Protein AF-A0A251TLA0-F1 (afdb_monomer_lite)

InterPro domains:
  IPR000504 RNA recognition motif domain [PF00076] (41-80)
  IPR012677 Nucleotide-binding alpha-beta plait domain superfamily [G3DSA:3.30.70.330] (28-84)
  IPR035979 RNA-binding domain superfamily [SSF54928] (5-77)

Foldseek 3Di:
DDQDLVNCQVPQQQPQDPNDGDHRDDDDPDCCLVVVCVQKDKDKQDDLPDDQVNVCVVVVVVAPWRDWDWDADPVNGMTIIITRGD

Sequence (86 aa):
MCFTAARAIDVLNFTAVNGKAIHIMYSHRDPSVRKSGTANIFIKNLDKSIDSKALHNIFSSFSNILSCKIATDGTGQLKRLRVCVV

Radius of gyration: 14.31 Å; chains: 1; bounding box: 34×33×37 Å

Secondary structure (DSSP, 8-state):
----HHHHHHHHTT-EETTEE-------S-SHHHH--TTEEEEEEE-TT--HHHHHHHHHTTS-EEEEEEEEPTTSS-EEEEEEE-

Structure 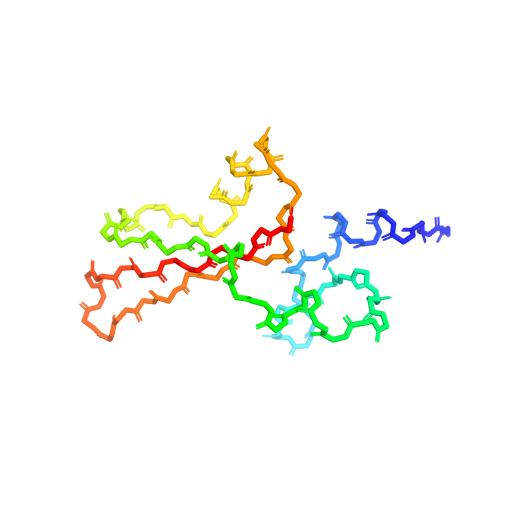(mmCIF, N/CA/C/O backbone):
data_AF-A0A251TLA0-F1
#
_entry.id   AF-A0A251TLA0-F1
#
loop_
_atom_site.group_PDB
_atom_site.id
_atom_site.type_symbol
_atom_site.label_atom_id
_atom_site.label_alt_id
_atom_site.label_comp_id
_atom_site.label_asym_id
_atom_site.label_entity_id
_atom_site.label_seq_id
_atom_site.pdbx_PDB_ins_code
_atom_site.Cartn_x
_atom_site.Cartn_y
_atom_site.Cartn_z
_atom_site.occupancy
_atom_site.B_iso_or_equiv
_atom_site.auth_seq_id
_atom_site.auth_comp_id
_atom_site.auth_asym_id
_atom_site.auth_atom_id
_atom_site.pdbx_PDB_model_num
ATOM 1 N N . MET A 1 1 ? -0.379 -21.122 -15.431 1.00 49.06 1 MET A N 1
ATOM 2 C CA . MET A 1 1 ? -0.441 -19.645 -15.528 1.00 49.06 1 MET A CA 1
ATOM 3 C C . MET A 1 1 ? 0.866 -19.082 -14.994 1.00 49.06 1 MET A C 1
ATOM 5 O O . MET A 1 1 ? 1.133 -19.242 -13.812 1.00 49.06 1 MET A O 1
ATOM 9 N N . CYS A 1 2 ? 1.715 -18.513 -15.850 1.00 50.66 2 CYS A N 1
ATOM 10 C CA . CYS A 1 2 ? 2.951 -17.863 -15.411 1.00 50.66 2 CYS A CA 1
ATOM 11 C C . CYS A 1 2 ? 2.598 -16.439 -14.962 1.00 50.66 2 CYS A C 1
ATOM 13 O O . CYS A 1 2 ? 2.287 -15.589 -15.796 1.00 50.66 2 CYS A O 1
ATOM 15 N N . PHE A 1 3 ? 2.544 -16.188 -13.653 1.00 61.59 3 PHE A N 1
ATOM 16 C CA . PHE A 1 3 ? 2.387 -14.826 -13.149 1.00 61.59 3 PHE A CA 1
ATOM 17 C C . PHE A 1 3 ? 3.741 -14.125 -13.256 1.00 61.59 3 PHE A C 1
ATOM 19 O O . PHE A 1 3 ? 4.722 -14.563 -12.660 1.00 61.59 3 PHE A O 1
ATOM 26 N N . THR A 1 4 ? 3.808 -13.039 -14.025 1.00 83.56 4 THR A N 1
ATOM 27 C CA . THR A 1 4 ? 4.967 -12.143 -13.986 1.00 83.56 4 THR A CA 1
ATOM 28 C C . THR A 1 4 ? 5.078 -11.527 -12.590 1.00 83.56 4 THR A C 1
ATOM 30 O O . THR A 1 4 ? 4.064 -11.338 -11.913 1.00 83.56 4 THR A O 1
ATOM 33 N N . ALA A 1 5 ? 6.293 -11.186 -12.151 1.00 79.81 5 ALA A N 1
ATOM 34 C CA . ALA A 1 5 ? 6.512 -10.573 -10.835 1.00 79.81 5 ALA A CA 1
ATOM 35 C C . ALA A 1 5 ? 5.626 -9.330 -10.617 1.00 79.81 5 ALA A C 1
ATOM 37 O O . ALA A 1 5 ? 5.060 -9.156 -9.541 1.00 79.81 5 ALA A O 1
ATOM 38 N N . ALA A 1 6 ? 5.417 -8.534 -11.671 1.00 81.19 6 ALA A N 1
ATOM 39 C CA . ALA A 1 6 ? 4.510 -7.391 -11.660 1.00 81.19 6 ALA A CA 1
ATOM 40 C C . ALA A 1 6 ? 3.049 -7.788 -11.381 1.00 81.19 6 ALA A C 1
ATOM 42 O O . ALA A 1 6 ? 2.421 -7.207 -10.500 1.00 81.19 6 ALA A O 1
ATOM 43 N N . ARG A 1 7 ? 2.515 -8.813 -12.067 1.00 82.69 7 ARG A N 1
ATOM 44 C CA . ARG A 1 7 ? 1.144 -9.297 -11.815 1.00 82.69 7 ARG A CA 1
ATOM 45 C C . ARG A 1 7 ? 0.987 -9.915 -10.434 1.00 82.69 7 ARG A C 1
ATOM 47 O O . ARG A 1 7 ? -0.077 -9.793 -9.844 1.00 82.69 7 ARG A O 1
ATOM 54 N N . ALA A 1 8 ? 2.012 -10.596 -9.927 1.00 83.44 8 ALA A N 1
ATOM 55 C CA . ALA A 1 8 ? 1.965 -11.164 -8.585 1.00 83.44 8 ALA A CA 1
ATOM 56 C C . ALA A 1 8 ? 1.872 -10.060 -7.522 1.00 83.44 8 ALA A C 1
ATOM 58 O O . ALA A 1 8 ? 1.075 -10.177 -6.600 1.00 83.44 8 ALA A O 1
ATOM 59 N N . ILE A 1 9 ? 2.633 -8.972 -7.673 1.00 84.12 9 ILE A N 1
ATOM 60 C CA . ILE A 1 9 ? 2.545 -7.819 -6.770 1.00 84.12 9 ILE A CA 1
ATOM 61 C C . ILE A 1 9 ? 1.162 -7.167 -6.865 1.00 84.12 9 ILE A C 1
ATOM 63 O O . ILE A 1 9 ? 0.547 -6.921 -5.841 1.00 84.12 9 ILE A O 1
ATOM 67 N N . ASP A 1 10 ? 0.629 -6.934 -8.058 1.00 78.88 10 ASP A N 1
ATOM 68 C CA . ASP A 1 10 ? -0.676 -6.277 -8.200 1.00 78.88 10 ASP A CA 1
ATOM 69 C C . ASP A 1 10 ? -1.837 -7.111 -7.619 1.00 78.88 10 ASP A C 1
ATOM 71 O O . ASP A 1 10 ? -2.678 -6.608 -6.877 1.00 78.88 10 ASP A O 1
ATOM 75 N N . VAL A 1 11 ? -1.844 -8.419 -7.896 1.00 81.44 11 VAL A N 1
ATOM 76 C CA . VAL A 1 11 ? -2.980 -9.298 -7.578 1.00 81.44 11 VAL A CA 1
ATOM 77 C C . VAL A 1 11 ? -2.893 -9.898 -6.175 1.00 81.44 11 VAL A C 1
ATOM 79 O O . VAL A 1 11 ? -3.919 -10.099 -5.526 1.00 81.44 11 VAL A O 1
ATOM 82 N N . LEU A 1 12 ? -1.688 -10.240 -5.711 1.00 83.25 12 LEU A N 1
ATOM 83 C CA . LEU A 1 12 ? -1.499 -10.987 -4.463 1.00 83.25 12 LEU A CA 1
ATOM 84 C C . LEU A 1 12 ? -1.072 -10.102 -3.290 1.00 83.25 12 LEU A C 1
ATOM 86 O O . LEU A 1 12 ? -1.074 -10.570 -2.148 1.00 83.25 12 LEU A O 1
ATOM 90 N N . ASN A 1 13 ? -0.723 -8.836 -3.519 1.00 82.62 13 ASN A N 1
ATOM 91 C CA . ASN A 1 13 ? -0.405 -7.940 -2.417 1.00 82.62 13 ASN A CA 1
ATOM 92 C C . ASN A 1 13 ? -1.653 -7.687 -1.555 1.00 82.62 13 ASN A C 1
ATOM 94 O O . ASN A 1 13 ? -2.758 -7.508 -2.060 1.00 82.62 13 ASN A O 1
ATOM 98 N N . PHE A 1 14 ? -1.474 -7.720 -0.236 1.00 75.75 14 PHE A N 1
ATOM 99 C CA . PHE A 1 14 ? -2.534 -7.684 0.777 1.00 75.75 14 PHE A CA 1
ATOM 100 C C . PHE A 1 14 ? -3.501 -8.879 0.782 1.00 75.75 14 PHE A C 1
ATOM 102 O O . PHE A 1 14 ? -4.485 -8.855 1.524 1.00 75.75 14 PHE A O 1
ATOM 109 N N . THR A 1 15 ? -3.233 -9.950 0.027 1.00 84.12 15 THR A N 1
ATOM 110 C CA . THR A 1 15 ? -4.047 -11.172 0.124 1.00 84.12 15 THR A CA 1
ATOM 111 C C . THR A 1 15 ? -3.809 -11.890 1.450 1.00 84.12 15 THR A C 1
ATOM 113 O O . THR A 1 15 ? -2.699 -11.907 1.987 1.00 84.12 15 THR A O 1
ATOM 116 N N . ALA A 1 16 ? -4.871 -12.464 2.017 1.00 82.50 16 ALA A N 1
ATOM 117 C CA . ALA A 1 16 ? -4.787 -13.207 3.264 1.00 82.50 16 ALA A CA 1
ATOM 118 C C . ALA A 1 16 ? -4.214 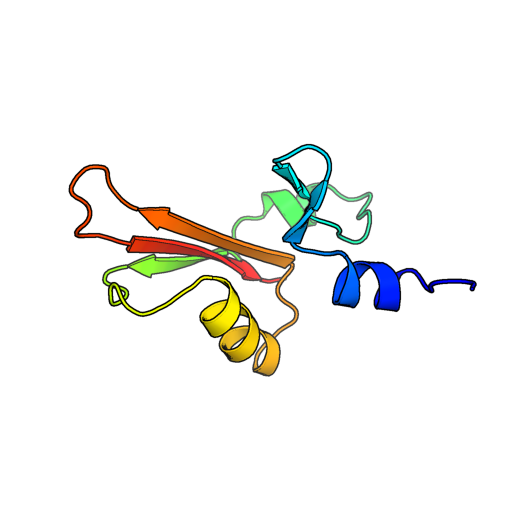-14.603 2.996 1.00 82.50 16 ALA A C 1
ATOM 120 O O . ALA A 1 16 ? -4.896 -15.474 2.461 1.00 82.50 16 ALA A O 1
ATOM 121 N N . VAL A 1 17 ? -2.969 -14.824 3.410 1.00 87.31 17 VAL A N 1
ATOM 122 C CA . VAL A 1 17 ? -2.348 -16.149 3.425 1.00 87.31 17 VAL A CA 1
ATOM 123 C C . VAL A 1 17 ? -2.208 -16.571 4.879 1.00 87.31 17 VAL A C 1
ATOM 125 O O . VAL A 1 17 ? -1.554 -15.902 5.678 1.00 87.31 17 VAL A O 1
ATOM 128 N N . ASN A 1 18 ? -2.860 -17.675 5.244 1.00 84.69 18 ASN A N 1
ATOM 129 C CA . ASN A 1 18 ? -2.848 -18.211 6.608 1.00 84.69 18 ASN A CA 1
ATOM 130 C C . ASN A 1 18 ? -3.300 -17.191 7.682 1.00 84.69 18 ASN A C 1
ATOM 132 O O . ASN A 1 18 ? -2.679 -17.046 8.734 1.00 84.69 18 ASN A O 1
ATOM 136 N N . GLY A 1 19 ? -4.342 -16.411 7.374 1.00 82.69 19 GLY A N 1
ATOM 137 C CA . GLY A 1 19 ? -4.892 -15.388 8.273 1.00 82.69 19 GLY A CA 1
ATOM 138 C C . GLY A 1 19 ? -4.050 -14.113 8.406 1.00 82.69 19 GLY A C 1
ATOM 139 O O . GLY A 1 19 ? -4.438 -13.206 9.139 1.00 82.69 19 GLY A O 1
ATOM 140 N N . LYS A 1 20 ? -2.920 -14.004 7.696 1.00 76.31 20 LYS A N 1
ATOM 141 C CA . LYS A 1 20 ? -2.088 -12.795 7.655 1.00 76.31 20 LYS A CA 1
ATOM 142 C C . LYS A 1 20 ? -2.070 -12.222 6.244 1.00 76.31 20 LYS A C 1
ATOM 144 O O . LYS A 1 20 ? -1.824 -12.939 5.279 1.00 76.31 20 LYS A O 1
ATOM 149 N N . ALA A 1 21 ? -2.318 -10.921 6.125 1.00 79.44 21 ALA A N 1
ATOM 150 C CA . ALA A 1 21 ? -2.144 -10.222 4.858 1.00 79.44 21 ALA A CA 1
ATOM 151 C C . ALA A 1 21 ? -0.655 -10.215 4.484 1.00 79.44 21 ALA A C 1
ATOM 153 O O . ALA A 1 21 ? 0.181 -9.773 5.278 1.00 79.44 21 ALA A O 1
ATOM 154 N N . ILE A 1 22 ? -0.322 -10.723 3.298 1.00 81.44 22 ILE A N 1
ATOM 155 C CA . ILE A 1 22 ? 1.056 -10.711 2.801 1.00 81.44 22 ILE A CA 1
ATOM 156 C C . ILE A 1 22 ? 1.360 -9.397 2.093 1.00 81.44 22 ILE A C 1
ATOM 158 O O . ILE A 1 22 ? 0.491 -8.812 1.452 1.00 81.44 22 ILE A O 1
ATOM 162 N N . HIS A 1 23 ? 2.611 -8.952 2.195 1.00 77.06 23 HIS A N 1
ATOM 163 C CA . HIS A 1 23 ? 3.102 -7.806 1.445 1.00 77.06 23 HIS A CA 1
ATOM 164 C C . HIS A 1 23 ? 4.174 -8.262 0.462 1.00 77.06 23 HIS A C 1
ATOM 166 O O . HIS A 1 23 ? 5.249 -8.697 0.878 1.00 77.06 23 HIS A O 1
ATOM 172 N N . ILE A 1 24 ? 3.879 -8.183 -0.834 1.00 79.44 24 ILE A N 1
ATOM 173 C CA . ILE A 1 24 ? 4.809 -8.572 -1.896 1.00 79.44 24 ILE A CA 1
ATOM 174 C C . ILE A 1 24 ? 5.430 -7.312 -2.483 1.00 79.44 24 ILE A C 1
ATOM 176 O O . ILE A 1 24 ? 4.724 -6.390 -2.875 1.00 79.44 24 ILE A O 1
ATOM 180 N N . MET A 1 25 ? 6.758 -7.279 -2.553 1.00 74.69 25 MET A N 1
ATOM 181 C CA . MET A 1 25 ? 7.501 -6.152 -3.102 1.00 74.69 25 MET A CA 1
ATOM 182 C C . MET A 1 25 ? 8.762 -6.648 -3.801 1.00 74.69 25 MET A C 1
ATOM 184 O O . MET A 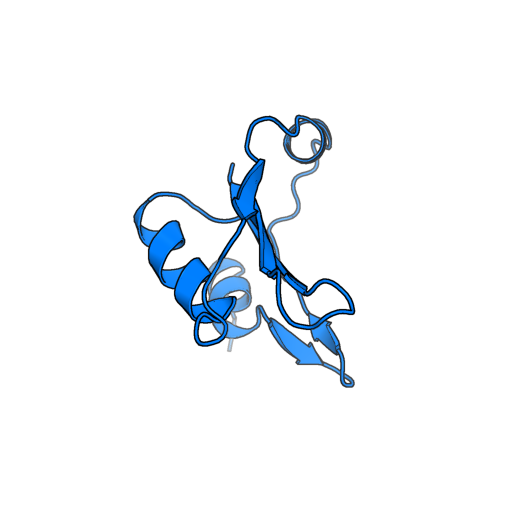1 25 ? 9.309 -7.692 -3.435 1.00 74.69 25 MET A O 1
ATOM 188 N N . TYR A 1 26 ? 9.253 -5.892 -4.784 1.00 76.19 26 TYR A N 1
ATOM 189 C CA . TYR A 1 26 ? 10.523 -6.206 -5.431 1.00 76.19 26 TYR A CA 1
ATOM 190 C C . TYR A 1 26 ? 11.665 -6.264 -4.411 1.00 76.19 26 TYR A C 1
ATOM 192 O O . TYR A 1 26 ? 11.802 -5.418 -3.517 1.00 76.19 26 TYR A O 1
ATOM 200 N N . SER A 1 27 ? 12.513 -7.278 -4.557 1.00 71.12 27 SER A N 1
ATOM 201 C CA . SER A 1 27 ? 13.703 -7.419 -3.730 1.00 71.12 27 SER A CA 1
ATOM 202 C C . SER A 1 27 ? 14.766 -6.415 -4.177 1.00 71.12 27 SER A C 1
ATOM 204 O O . SER A 1 27 ? 15.526 -6.665 -5.108 1.00 71.12 27 SER A O 1
ATOM 206 N N . HIS A 1 28 ? 14.815 -5.259 -3.516 1.00 70.00 28 HIS A N 1
ATOM 207 C CA . HIS A 1 28 ? 15.965 -4.360 -3.593 1.00 70.00 28 HIS A CA 1
ATOM 208 C C . HIS A 1 28 ? 17.096 -4.899 -2.711 1.00 70.00 28 HIS A C 1
ATOM 210 O O . HIS A 1 28 ? 16.897 -5.045 -1.500 1.00 70.00 28 HIS A O 1
ATOM 216 N N . ARG A 1 29 ? 18.256 -5.188 -3.324 1.00 66.06 29 ARG A N 1
ATOM 217 C CA . ARG A 1 29 ? 19.486 -5.634 -2.637 1.00 66.06 29 ARG A CA 1
ATOM 218 C C . ARG A 1 29 ? 20.139 -4.527 -1.819 1.00 66.06 29 ARG A C 1
ATOM 220 O O . ARG A 1 29 ? 20.817 -4.827 -0.845 1.00 66.06 29 ARG A O 1
ATOM 227 N N . ASP A 1 30 ? 19.920 -3.275 -2.204 1.00 70.25 30 ASP A N 1
ATOM 228 C CA . ASP A 1 30 ? 20.461 -2.130 -1.496 1.00 70.25 30 ASP A CA 1
ATOM 229 C C . ASP A 1 30 ? 19.547 -1.736 -0.309 1.00 70.25 30 ASP A C 1
ATOM 231 O O . ASP A 1 30 ? 18.380 -1.375 -0.507 1.00 70.25 30 ASP A O 1
ATOM 235 N N . PRO A 1 31 ? 20.032 -1.826 0.944 1.00 65.81 31 PRO A N 1
ATOM 236 C CA . PRO A 1 31 ? 19.249 -1.475 2.122 1.00 65.81 31 PRO A CA 1
ATOM 237 C C . PRO A 1 31 ? 19.132 0.041 2.350 1.00 65.81 31 PRO A C 1
ATOM 239 O O . PRO A 1 31 ? 18.281 0.450 3.142 1.00 65.81 31 PRO A O 1
ATOM 242 N N . SER A 1 32 ? 19.949 0.877 1.698 1.00 64.69 32 SER A N 1
ATOM 243 C CA . SER A 1 32 ? 19.925 2.338 1.859 1.00 64.69 32 SER A CA 1
ATOM 244 C C . SER A 1 32 ? 18.633 2.946 1.310 1.00 64.69 32 SER A C 1
ATOM 246 O O . SER A 1 32 ? 18.047 3.808 1.964 1.00 64.69 32 SER A O 1
ATOM 248 N N . VAL A 1 33 ? 18.092 2.381 0.223 1.00 60.53 33 VAL A N 1
ATOM 249 C CA . VAL A 1 33 ? 16.794 2.773 -0.361 1.00 60.53 33 VAL A CA 1
ATOM 250 C C . VAL A 1 33 ? 15.650 2.609 0.649 1.00 60.53 33 VAL A C 1
ATOM 252 O O . VAL A 1 33 ? 14.744 3.433 0.719 1.00 60.53 33 VAL A O 1
ATOM 255 N N . ARG A 1 34 ? 15.707 1.576 1.505 1.00 59.97 34 ARG A N 1
ATOM 256 C CA . ARG A 1 34 ? 14.703 1.352 2.565 1.00 59.97 34 ARG A CA 1
ATOM 257 C C . ARG A 1 34 ? 14.968 2.183 3.823 1.00 59.97 34 ARG A C 1
ATOM 259 O O . ARG A 1 34 ? 14.031 2.498 4.554 1.00 59.97 34 ARG A O 1
ATOM 266 N N . LYS A 1 35 ? 16.238 2.490 4.111 1.00 57.62 35 LYS A N 1
ATOM 267 C CA . LYS A 1 35 ? 16.681 3.157 5.349 1.00 57.62 35 LYS A CA 1
ATOM 268 C C . LYS A 1 35 ? 16.705 4.677 5.265 1.00 57.62 35 LYS A C 1
ATOM 270 O O . LYS A 1 35 ? 16.671 5.309 6.314 1.00 57.62 35 LYS A O 1
ATOM 275 N N . SER A 1 36 ? 16.737 5.255 4.063 1.00 59.47 36 SER A N 1
ATOM 276 C CA . SER A 1 36 ? 16.853 6.704 3.885 1.00 59.47 36 SER A CA 1
ATOM 277 C C . SER A 1 36 ? 15.736 7.468 4.594 1.00 59.47 36 SER A C 1
ATOM 279 O O . SER A 1 36 ? 15.974 8.578 5.051 1.00 59.47 36 SER A O 1
ATOM 281 N N . GLY A 1 37 ? 14.538 6.892 4.752 1.00 57.62 37 GLY A N 1
ATOM 282 C CA . GLY A 1 37 ? 13.461 7.510 5.530 1.00 57.62 37 GLY A CA 1
ATOM 283 C C . GLY A 1 37 ? 12.810 8.719 4.847 1.00 57.62 37 GLY A C 1
ATOM 284 O O . GLY A 1 37 ? 11.621 8.944 5.061 1.00 57.62 37 GLY A O 1
ATOM 285 N N . THR A 1 38 ? 13.553 9.407 3.976 1.00 56.78 38 THR A N 1
ATOM 286 C CA . THR A 1 38 ? 13.235 10.643 3.252 1.00 56.78 38 THR A CA 1
ATOM 287 C C . THR A 1 38 ? 11.961 10.557 2.419 1.00 56.78 38 THR A C 1
ATOM 289 O O . THR A 1 38 ? 11.293 11.563 2.226 1.00 56.78 38 THR A O 1
ATOM 292 N N . ALA A 1 39 ? 11.572 9.358 1.989 1.00 65.50 39 ALA A N 1
ATOM 293 C CA . ALA A 1 39 ? 10.382 9.146 1.175 1.00 65.50 39 ALA A CA 1
ATOM 294 C C . ALA A 1 39 ? 9.171 8.599 1.974 1.00 65.50 39 ALA A C 1
ATOM 296 O O . ALA A 1 39 ? 8.184 8.146 1.400 1.00 65.50 39 ALA A O 1
ATOM 297 N N . ASN A 1 40 ? 9.206 8.640 3.317 1.00 72.50 40 ASN A N 1
ATOM 298 C CA . ASN A 1 40 ? 8.027 8.328 4.134 1.00 72.50 40 ASN A CA 1
ATOM 299 C C . ASN A 1 40 ? 7.138 9.564 4.328 1.00 72.50 40 ASN A C 1
ATOM 301 O O . ASN A 1 40 ? 7.547 10.537 4.956 1.00 72.50 40 ASN A O 1
ATOM 305 N N . ILE A 1 41 ? 5.886 9.478 3.891 1.00 73.62 41 ILE A N 1
ATOM 306 C CA . ILE A 1 41 ? 4.843 10.471 4.140 1.00 73.62 41 ILE A CA 1
ATOM 307 C C . ILE A 1 41 ? 4.033 10.039 5.364 1.00 73.62 41 ILE A C 1
ATOM 309 O O . ILE A 1 41 ? 3.542 8.908 5.439 1.00 73.62 41 ILE A O 1
ATOM 313 N N . PHE A 1 42 ? 3.871 10.955 6.319 1.00 75.19 42 PHE A N 1
ATOM 314 C CA . PHE A 1 42 ? 3.039 10.752 7.501 1.00 75.19 42 PHE A CA 1
ATOM 315 C C . PHE A 1 42 ? 1.782 11.608 7.414 1.00 75.19 42 PHE A C 1
ATOM 317 O O . PHE A 1 42 ? 1.858 12.831 7.490 1.00 75.19 42 PHE A O 1
ATOM 324 N N . ILE A 1 43 ? 0.621 10.965 7.313 1.00 74.25 43 ILE A N 1
ATOM 325 C CA . ILE A 1 43 ? -0.672 11.656 7.284 1.00 74.25 43 ILE A CA 1
ATOM 326 C C . ILE A 1 43 ? -1.360 11.423 8.624 1.00 74.25 43 ILE A C 1
ATOM 328 O O . ILE A 1 43 ? -1.592 10.281 9.029 1.00 74.25 43 ILE A O 1
ATOM 332 N N . LYS A 1 44 ? -1.645 12.512 9.337 1.00 76.12 44 LYS A N 1
ATOM 333 C CA . LYS A 1 44 ? -2.401 12.508 10.596 1.00 76.12 44 LYS A CA 1
ATOM 334 C C . LYS A 1 44 ? -3.821 13.006 10.329 1.00 76.12 44 LYS A C 1
ATOM 336 O O . LYS A 1 44 ? -4.049 13.695 9.342 1.00 76.12 44 LYS A O 1
ATOM 341 N N . ASN A 1 45 ? -4.740 12.697 11.243 1.00 73.56 45 ASN A N 1
ATOM 342 C CA . ASN A 1 45 ? -6.123 13.184 11.205 1.00 73.56 45 ASN A CA 1
ATOM 343 C C . ASN A 1 45 ? -6.926 12.697 9.982 1.00 73.56 45 ASN A C 1
ATOM 345 O O . ASN A 1 45 ? -7.768 13.412 9.448 1.00 73.56 45 ASN A O 1
ATOM 349 N N . LEU A 1 46 ? -6.640 11.472 9.533 1.00 75.31 46 LEU A N 1
ATOM 350 C CA . LEU A 1 46 ? -7.416 10.798 8.496 1.00 75.31 46 LEU A CA 1
ATOM 351 C C . LEU A 1 46 ? -8.780 10.374 9.031 1.00 75.31 46 LEU A C 1
ATOM 353 O O . LEU A 1 46 ? -8.874 9.816 10.128 1.00 75.31 46 LEU A O 1
ATOM 357 N N . ASP A 1 47 ? -9.811 10.586 8.217 1.00 77.12 47 ASP A N 1
ATOM 358 C CA . ASP A 1 47 ? -11.172 10.210 8.567 1.00 77.12 47 ASP A CA 1
ATOM 359 C C . ASP A 1 47 ? -11.311 8.691 8.795 1.00 77.12 47 ASP A C 1
ATOM 361 O O . ASP A 1 47 ? -10.608 7.850 8.210 1.00 77.12 47 ASP A O 1
ATOM 365 N N . LYS A 1 48 ? -12.236 8.311 9.680 1.00 73.06 48 LYS A N 1
ATOM 366 C CA . LYS A 1 48 ? -12.470 6.906 10.037 1.00 73.06 48 LYS A CA 1
ATOM 367 C C . LYS A 1 48 ? -13.001 6.080 8.862 1.00 73.06 48 LYS A C 1
ATOM 369 O O . LYS A 1 48 ? -12.760 4.875 8.848 1.00 73.06 48 LYS A O 1
ATOM 374 N N . SER A 1 49 ? -13.603 6.713 7.860 1.00 79.25 49 SER A N 1
ATOM 375 C CA . SER A 1 49 ? -14.041 6.073 6.615 1.00 79.25 49 SER A CA 1
ATOM 376 C C . SER A 1 49 ? -12.897 5.717 5.660 1.00 79.25 49 SER A C 1
ATOM 378 O O . SER A 1 49 ? -13.064 4.846 4.810 1.00 79.25 49 SER A O 1
ATOM 380 N N . ILE A 1 50 ? -11.722 6.344 5.796 1.00 76.75 50 ILE A N 1
ATOM 381 C CA . ILE A 1 50 ? -10.620 6.135 4.854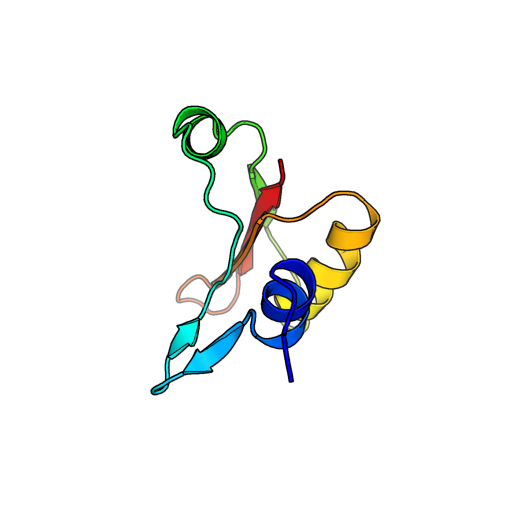 1.00 76.75 50 ILE A CA 1
ATOM 382 C C . ILE A 1 50 ? -9.848 4.855 5.196 1.00 76.75 50 ILE A C 1
ATOM 384 O O . ILE A 1 50 ? -9.299 4.713 6.296 1.00 76.75 50 ILE A O 1
ATOM 388 N N . ASP A 1 51 ? -9.776 3.947 4.226 1.00 75.50 51 ASP A N 1
ATOM 389 C CA . ASP A 1 51 ? -9.048 2.682 4.314 1.00 75.50 51 ASP A CA 1
ATOM 390 C C . ASP A 1 51 ? -7.697 2.728 3.574 1.00 75.50 51 ASP A C 1
ATOM 392 O O . ASP A 1 51 ? -7.465 3.557 2.687 1.00 75.50 51 ASP A O 1
ATOM 396 N N . SER A 1 52 ? -6.790 1.815 3.929 1.00 75.12 52 SER A N 1
ATOM 397 C CA . SER A 1 52 ? -5.437 1.736 3.373 1.00 75.12 52 SER A CA 1
ATOM 398 C C . SER A 1 52 ? -5.477 1.514 1.864 1.00 75.12 52 SER A C 1
ATOM 400 O O . SER A 1 52 ? -4.647 2.066 1.148 1.00 75.12 52 SER A O 1
ATOM 402 N N . LYS A 1 53 ? -6.474 0.769 1.368 1.00 77.00 53 LYS A N 1
ATOM 403 C CA . LYS A 1 53 ? -6.671 0.517 -0.064 1.00 77.00 53 LYS A CA 1
ATOM 404 C C . LYS A 1 53 ? -7.060 1.780 -0.838 1.00 77.00 53 LYS A C 1
ATOM 406 O O . LYS A 1 53 ? -6.527 2.020 -1.916 1.00 77.00 53 LYS A O 1
ATOM 411 N N . ALA A 1 54 ? -7.950 2.604 -0.282 1.00 80.19 54 ALA A N 1
ATOM 412 C CA . ALA A 1 54 ? -8.365 3.858 -0.912 1.00 80.19 54 ALA A CA 1
ATOM 413 C C . ALA A 1 54 ? -7.187 4.837 -1.016 1.00 80.19 54 ALA A C 1
ATOM 415 O O . ALA A 1 54 ? -6.938 5.406 -2.075 1.00 80.19 54 ALA A O 1
ATOM 416 N N . LEU A 1 55 ? -6.410 4.965 0.062 1.00 78.81 55 LEU A N 1
ATOM 417 C CA . LEU A 1 55 ? -5.197 5.783 0.073 1.00 78.81 55 LEU A CA 1
ATOM 418 C C . LEU A 1 55 ? -4.133 5.255 -0.882 1.00 78.81 55 LEU A C 1
ATOM 420 O O . LEU A 1 55 ? -3.511 6.054 -1.572 1.00 78.81 55 LEU A O 1
ATOM 424 N N . HIS A 1 56 ? -3.945 3.934 -0.946 1.00 78.94 56 HIS A N 1
ATOM 425 C CA . HIS A 1 56 ? -3.040 3.321 -1.912 1.00 78.94 56 HIS A CA 1
ATOM 426 C C . HIS A 1 56 ? -3.416 3.760 -3.328 1.00 78.94 56 HIS A C 1
ATOM 428 O O . HIS A 1 56 ? -2.580 4.327 -4.018 1.00 78.94 56 HIS A O 1
ATOM 434 N N . ASN A 1 57 ? -4.678 3.613 -3.731 1.00 81.69 57 ASN A N 1
ATOM 435 C CA . ASN A 1 57 ? -5.115 4.010 -5.071 1.00 81.69 57 ASN A CA 1
ATOM 436 C C . ASN A 1 57 ? -4.887 5.501 -5.357 1.00 81.69 57 ASN A C 1
ATOM 438 O O . ASN A 1 57 ? -4.413 5.846 -6.436 1.00 81.69 57 ASN A O 1
ATOM 442 N N . ILE A 1 58 ? -5.180 6.379 -4.391 1.00 82.69 58 ILE A N 1
ATOM 443 C CA . ILE A 1 58 ? -4.969 7.826 -4.541 1.00 82.69 58 ILE A CA 1
ATOM 444 C C . ILE A 1 58 ? -3.479 8.127 -4.734 1.00 82.69 58 ILE A C 1
ATOM 446 O O . ILE A 1 58 ? -3.095 8.742 -5.725 1.00 82.69 58 ILE A O 1
ATOM 450 N N . PHE A 1 59 ? -2.626 7.671 -3.815 1.00 78.56 59 PHE A N 1
ATOM 451 C CA . PHE A 1 59 ? -1.191 7.963 -3.852 1.00 78.56 59 PHE A CA 1
ATOM 452 C C . PHE A 1 59 ? -0.459 7.225 -4.98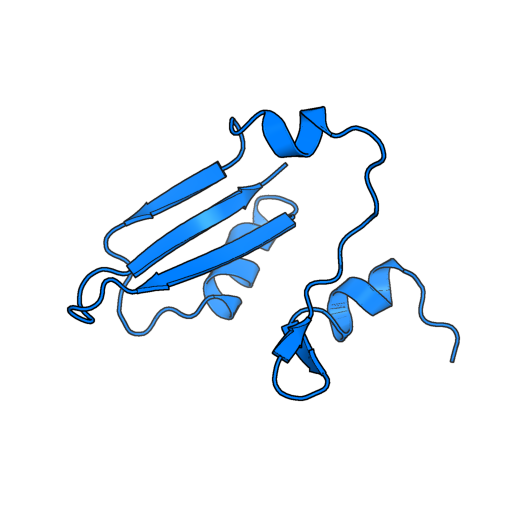8 1.00 78.56 59 PHE A C 1
ATOM 454 O O . PHE A 1 59 ? 0.559 7.722 -5.469 1.00 78.56 59 PHE A O 1
ATOM 461 N N . SER A 1 60 ? -1.002 6.098 -5.466 1.00 79.25 60 SER A N 1
ATOM 462 C CA . SER A 1 60 ? -0.450 5.322 -6.583 1.00 79.25 60 SER A CA 1
ATOM 463 C C . SER A 1 60 ? -0.545 6.086 -7.896 1.00 79.25 60 SER A C 1
ATOM 465 O O . SER A 1 60 ? 0.223 5.811 -8.813 1.00 79.25 60 SER A O 1
ATOM 467 N N . SER A 1 61 ? -1.471 7.045 -7.992 1.00 82.19 61 SER A N 1
ATOM 468 C CA . SER A 1 61 ? -1.559 7.947 -9.139 1.00 82.19 61 SER A CA 1
ATOM 469 C C . SER A 1 61 ? -0.438 8.989 -9.163 1.00 82.19 61 SER A C 1
ATOM 471 O O . SER A 1 61 ? -0.164 9.543 -10.224 1.00 82.19 61 SER A O 1
ATOM 473 N N . PHE A 1 62 ? 0.182 9.290 -8.018 1.00 77.00 62 PHE A N 1
ATOM 474 C CA . PHE A 1 62 ? 1.240 10.301 -7.905 1.00 77.00 62 PHE A CA 1
ATOM 475 C C . PHE A 1 62 ? 2.643 9.691 -7.928 1.00 77.00 62 PHE A C 1
ATOM 477 O O . PHE A 1 62 ? 3.585 10.333 -8.381 1.00 77.00 62 PHE A O 1
ATOM 484 N N . SER A 1 63 ? 2.803 8.473 -7.409 1.00 70.69 63 SER A N 1
ATOM 485 C CA . SER A 1 63 ? 4.102 7.807 -7.290 1.00 70.69 63 SER A CA 1
ATOM 486 C C . SER A 1 63 ? 3.931 6.308 -7.064 1.00 70.69 63 SER A C 1
ATOM 488 O O . SER A 1 63 ? 2.880 5.859 -6.607 1.00 70.69 63 SER A O 1
ATOM 490 N N . ASN A 1 64 ? 4.978 5.527 -7.332 1.00 72.00 64 ASN A N 1
ATOM 491 C CA . ASN A 1 64 ? 4.973 4.108 -6.999 1.00 72.00 64 ASN A CA 1
ATOM 492 C C . ASN A 1 64 ? 5.082 3.928 -5.477 1.00 72.00 64 ASN A C 1
ATOM 494 O O . ASN A 1 64 ? 6.138 4.145 -4.881 1.00 72.00 64 ASN A O 1
ATOM 498 N N . ILE A 1 65 ? 3.985 3.522 -4.840 1.00 76.44 65 ILE A N 1
ATOM 499 C CA . ILE A 1 65 ? 3.965 3.276 -3.398 1.00 76.44 65 ILE A CA 1
ATOM 500 C C . ILE A 1 65 ? 4.594 1.922 -3.116 1.00 76.44 65 ILE A C 1
ATOM 502 O O . ILE A 1 65 ? 4.142 0.889 -3.604 1.00 76.44 65 ILE A O 1
ATOM 506 N N . LEU A 1 66 ? 5.597 1.917 -2.246 1.00 72.06 66 LEU A N 1
ATOM 507 C CA . LEU A 1 66 ? 6.176 0.680 -1.742 1.00 72.06 66 LEU A CA 1
ATOM 508 C C . LEU A 1 66 ? 5.350 0.081 -0.614 1.00 72.06 66 LEU A C 1
ATOM 510 O O . LEU A 1 66 ? 5.219 -1.132 -0.507 1.00 72.06 66 LEU A O 1
ATOM 514 N N . SER A 1 67 ? 4.840 0.921 0.284 1.00 70.75 67 SER A N 1
ATOM 515 C CA . SER A 1 67 ? 4.051 0.437 1.408 1.00 70.75 67 SER A CA 1
ATOM 516 C C . SER A 1 67 ? 3.132 1.505 1.958 1.00 70.75 67 SER A C 1
ATOM 518 O O . SER A 1 67 ? 3.560 2.629 2.192 1.00 70.75 67 SER A O 1
ATOM 520 N N . CYS A 1 68 ? 1.882 1.148 2.227 1.00 75.88 68 CYS A N 1
ATOM 521 C CA . CYS A 1 68 ? 0.958 1.981 2.981 1.00 75.88 68 CYS A CA 1
ATOM 522 C C . CYS A 1 68 ? 0.486 1.212 4.217 1.00 75.88 68 CYS A C 1
ATOM 524 O O . CYS A 1 68 ? 0.088 0.050 4.134 1.00 75.88 68 CYS A O 1
ATOM 526 N N . LYS A 1 69 ? 0.575 1.845 5.389 1.00 74.44 69 LYS A N 1
ATOM 527 C CA . LYS A 1 69 ? 0.073 1.269 6.637 1.00 74.44 69 LYS A CA 1
ATOM 528 C C . LYS A 1 69 ? -0.661 2.318 7.449 1.00 74.44 69 LYS A C 1
ATOM 530 O O . LYS A 1 69 ? -0.061 3.309 7.870 1.00 74.44 69 LYS A O 1
ATOM 535 N N . ILE A 1 70 ? -1.939 2.064 7.711 1.00 76.69 70 ILE A N 1
ATOM 536 C CA . ILE A 1 70 ? -2.726 2.826 8.679 1.00 76.69 70 ILE A CA 1
ATOM 537 C C . ILE A 1 70 ? -2.448 2.257 10.069 1.00 76.69 70 ILE A C 1
ATOM 539 O O . ILE A 1 70 ? -2.660 1.072 10.321 1.00 76.69 70 ILE A O 1
ATOM 543 N N . ALA A 1 71 ? -1.963 3.102 10.970 1.00 71.44 71 ALA A N 1
ATOM 544 C CA . ALA A 1 71 ? -1.929 2.825 12.395 1.00 71.44 71 ALA A CA 1
ATOM 545 C C . ALA A 1 71 ? -3.073 3.587 13.063 1.00 71.44 71 ALA A C 1
ATOM 547 O O . ALA A 1 71 ? -3.174 4.806 12.920 1.00 71.44 71 ALA A O 1
ATOM 548 N N . THR A 1 72 ? -3.927 2.878 13.789 1.00 67.94 72 THR A N 1
ATOM 549 C CA . THR A 1 72 ? -4.966 3.490 14.618 1.00 67.94 72 THR A CA 1
ATOM 550 C C . THR A 1 72 ? -4.432 3.579 16.039 1.00 67.94 72 THR A C 1
ATOM 552 O O . THR A 1 72 ? -3.979 2.577 16.589 1.00 67.94 72 THR A O 1
ATOM 555 N N . ASP A 1 73 ? -4.442 4.775 16.619 1.00 66.81 73 ASP A N 1
ATOM 556 C CA . ASP A 1 73 ? -4.154 4.948 18.041 1.00 66.81 73 ASP A CA 1
ATOM 557 C C . ASP A 1 73 ? -5.235 4.231 18.876 1.00 66.81 73 ASP A C 1
ATOM 559 O O . ASP A 1 73 ? -6.389 4.174 18.448 1.00 66.81 73 ASP A O 1
ATOM 563 N N . GLY A 1 74 ? -4.885 3.660 20.036 1.00 61.81 74 GLY A N 1
ATOM 564 C CA . GLY A 1 74 ? -5.771 2.800 20.850 1.00 61.81 74 GLY A CA 1
ATOM 565 C C . GLY A 1 74 ? -7.084 3.457 21.301 1.00 61.81 74 GLY A C 1
ATOM 566 O O . GLY A 1 74 ? -8.004 2.780 21.745 1.00 61.81 74 GLY A O 1
ATOM 567 N N . THR A 1 75 ? -7.199 4.770 21.123 1.00 63.78 75 THR A N 1
ATOM 568 C CA . THR A 1 75 ? -8.412 5.571 21.325 1.00 63.78 75 THR A CA 1
ATOM 569 C C . THR A 1 75 ? -9.386 5.544 20.137 1.00 63.78 75 THR A C 1
ATOM 571 O O . THR A 1 75 ? -10.463 6.132 20.208 1.00 63.78 75 THR A O 1
ATOM 574 N N . GLY A 1 76 ? -9.028 4.907 19.016 1.00 58.53 76 GLY A N 1
ATOM 575 C CA . GLY A 1 76 ? -9.856 4.800 17.808 1.00 58.53 76 GLY A CA 1
ATOM 576 C C . GLY A 1 76 ? -10.094 6.125 17.070 1.00 58.53 76 GLY A C 1
ATOM 577 O O . GLY A 1 76 ? -10.874 6.164 16.116 1.00 58.53 76 GLY A O 1
ATOM 578 N N . GLN A 1 77 ? -9.471 7.223 17.512 1.00 57.50 77 GLN A N 1
ATOM 579 C CA . GLN A 1 77 ? -9.731 8.573 16.998 1.00 57.50 77 GLN A CA 1
ATOM 580 C C . GLN A 1 77 ? -8.671 9.067 16.019 1.00 57.50 77 GLN A C 1
ATOM 582 O O . GLN A 1 77 ? -9.001 9.772 15.071 1.00 57.50 77 GLN A O 1
ATOM 587 N N . LEU A 1 78 ? -7.411 8.677 16.204 1.00 57.44 78 LEU A N 1
ATOM 588 C CA . LEU A 1 78 ? -6.308 9.185 15.398 1.00 57.44 78 LEU A CA 1
ATOM 589 C C . LEU A 1 78 ? -5.718 8.070 14.545 1.00 57.44 78 LEU A C 1
ATOM 591 O O . LEU A 1 78 ? -4.959 7.224 15.018 1.00 57.44 78 LEU A O 1
ATOM 595 N N . LYS A 1 79 ? -6.046 8.102 13.254 1.00 64.56 79 LYS A N 1
ATOM 596 C CA . LYS A 1 79 ? -5.323 7.343 12.238 1.00 64.56 79 LYS A CA 1
ATOM 597 C C . LYS A 1 79 ? -4.046 8.099 11.879 1.00 64.56 79 LYS A C 1
ATOM 599 O O . LYS A 1 79 ? -4.091 9.247 11.430 1.00 64.56 79 LYS A O 1
ATOM 604 N N . ARG A 1 80 ? -2.900 7.459 12.097 1.00 60.69 80 ARG A N 1
ATOM 605 C CA . ARG A 1 80 ? -1.601 7.869 11.560 1.00 60.69 80 ARG A CA 1
ATOM 606 C C . ARG A 1 80 ? -1.254 6.924 10.423 1.00 60.69 80 ARG A C 1
ATOM 608 O O . ARG A 1 80 ? -0.972 5.751 10.648 1.00 60.69 80 ARG A O 1
ATOM 615 N N . LEU A 1 81 ? -1.294 7.429 9.200 1.00 65.12 81 LEU A N 1
ATOM 616 C CA . LEU A 1 81 ? -0.844 6.690 8.031 1.00 65.12 81 LEU A CA 1
ATOM 617 C C . LEU A 1 81 ? 0.648 6.928 7.835 1.00 65.12 81 LEU A C 1
ATOM 619 O O . LEU A 1 81 ? 1.106 8.069 7.876 1.00 65.12 81 LEU A O 1
ATOM 623 N N . ARG A 1 82 ? 1.376 5.849 7.564 1.00 63.66 82 ARG A N 1
ATOM 624 C CA . ARG A 1 82 ? 2.721 5.894 7.000 1.00 63.66 82 ARG A CA 1
ATOM 625 C C . ARG A 1 82 ? 2.651 5.372 5.570 1.00 63.66 82 ARG A C 1
ATOM 627 O O . ARG A 1 82 ? 2.314 4.204 5.367 1.00 63.66 82 ARG A O 1
ATOM 634 N N . VAL A 1 83 ? 2.967 6.224 4.603 1.00 65.44 83 VAL A N 1
ATOM 635 C CA . VAL A 1 83 ? 3.174 5.832 3.205 1.00 65.44 83 VAL A CA 1
ATOM 636 C C . VAL A 1 83 ? 4.668 5.872 2.945 1.00 65.44 83 VAL A C 1
ATOM 638 O O . VAL A 1 83 ? 5.282 6.919 3.078 1.00 65.44 83 VAL A O 1
ATOM 641 N N . CYS A 1 84 ? 5.266 4.739 2.615 1.00 63.91 84 CYS A N 1
ATOM 642 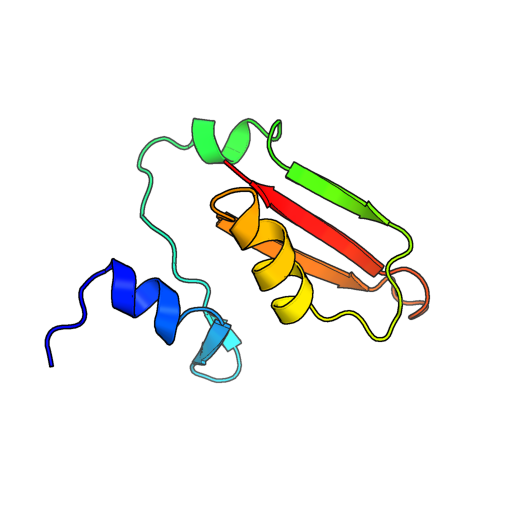C CA . CYS A 1 84 ? 6.623 4.675 2.105 1.00 63.91 84 CYS A CA 1
ATOM 643 C C . CYS A 1 84 ? 6.536 4.818 0.584 1.00 63.91 84 CYS A C 1
ATOM 645 O O . CYS A 1 84 ? 6.116 3.887 -0.108 1.00 63.91 84 CYS A O 1
ATOM 647 N N . VAL A 1 85 ? 6.871 6.004 0.097 1.00 62.94 85 VAL A N 1
ATOM 648 C CA . VAL A 1 85 ? 7.107 6.295 -1.317 1.00 62.94 85 VAL A CA 1
ATOM 649 C C . VAL A 1 85 ? 8.588 5.995 -1.602 1.00 62.94 85 VAL A C 1
ATOM 651 O O . VAL A 1 85 ? 9.374 5.904 -0.657 1.00 62.94 85 VAL A O 1
ATOM 654 N N . VAL A 1 86 ? 8.972 5.762 -2.855 1.00 56.12 86 VAL A N 1
ATOM 655 C CA . VAL A 1 86 ? 10.374 5.825 -3.317 1.00 56.12 86 VAL A CA 1
ATOM 656 C C . VAL A 1 86 ? 10.463 6.815 -4.456 1.00 56.12 86 VAL A C 1
ATOM 658 O O . VAL A 1 86 ? 9.513 6.827 -5.269 1.00 56.12 86 VAL A O 1
#

Organism: Helianthus annuus (NCBI:txid4232)

pLDDT: mean 72.32, std 8.93, range [49.06, 87.31]